Protein AF-A0A7C2TDG1-F1 (afdb_monomer)

Secondary structure (DSSP, 8-state):
-------------HHHHHHHHHHHHHHHHHHHHHHHHHHHHHHTTSS-HHHHHHTHHHHHHHHHHHHHHHSSS--HHHHHHHHHHHHHHHHHHHHHHHHHHHHHTTT-

Solvent-accessible surface area (backbone atoms only — not comparable to full-atom values): 6322 Å² total; per-residue (Å²): 139,81,91,69,75,81,81,72,88,74,67,79,49,68,66,58,53,51,50,51,52,52,49,50,52,52,54,49,52,57,60,55,42,53,41,68,54,50,40,58,36,33,71,70,64,78,42,55,52,67,57,58,61,72,43,43,68,60,53,50,50,51,52,52,50,53,45,41,70,70,38,93,59,73,44,72,79,67,39,48,74,61,46,53,61,53,52,50,46,53,51,48,32,44,54,54,31,49,54,50,52,59,52,55,68,70,76,108

Radius of gyration: 20.94 Å; Cα contacts (8 Å, |Δi|>4): 52; chains: 1; bounding box: 70×22×54 Å

Nearest PDB structures (foldseek):
  4dci-assembly1_B  TM=4.577E-01  e=9.864E+00  Parasynechococcus marenigrum WH 8102

pLDDT: mean 83.06, std 13.24, range [43.25, 93.44]

Mean predicted aligned error: 8.59 Å

Sequence (108 aa):
FLYYPLNIELFINLNDFINIVILMVILGGLLFALPTLVLPLIEAGILGTRTLSKNRIFIYLIIAFIAGLISPDPTFLSVIPLLIPIYALYEATIYFGRIIEKKHSKVS

Foldseek 3Di:
DDPDPPPCPPPPDVVNVVVVVVCCVVVVVVLLVVLVVLLVCLLVVVDPLVVLVVCLVVVLVVLLVVLLVPDPDNDPVSSVVVSVVSSVSSVVSSVSSVVSVVVVVVVD

Structure (mmCIF, N/CA/C/O backbone):
data_AF-A0A7C2TDG1-F1
#
_entry.id   AF-A0A7C2TDG1-F1
#
loop_
_atom_site.group_PDB
_atom_site.id
_atom_site.type_symbol
_a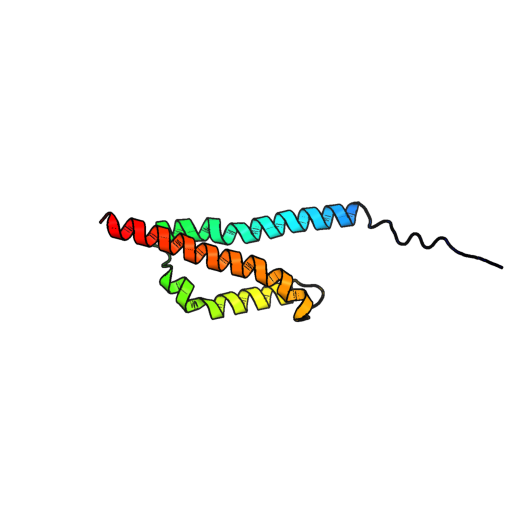tom_site.label_atom_id
_atom_site.label_alt_id
_atom_site.label_comp_id
_atom_site.label_asym_id
_atom_site.label_entity_id
_atom_site.label_seq_id
_atom_site.pdbx_PDB_ins_code
_atom_site.Cartn_x
_atom_site.Cart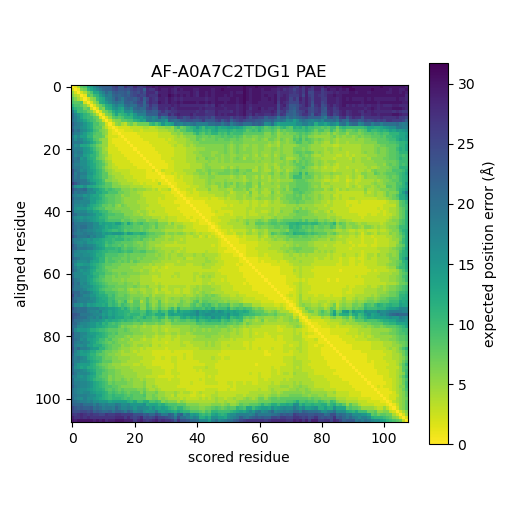n_y
_atom_site.Cartn_z
_atom_site.occupancy
_atom_site.B_iso_or_equiv
_atom_site.auth_seq_id
_atom_site.auth_comp_id
_atom_site.auth_asym_id
_atom_site.auth_atom_id
_atom_site.pdbx_PDB_model_num
ATOM 1 N N . PHE A 1 1 ? 44.733 4.398 -38.292 1.00 43.25 1 PHE A N 1
ATOM 2 C CA . PHE A 1 1 ? 44.648 4.855 -36.895 1.00 43.25 1 PHE A CA 1
ATOM 3 C C . PHE A 1 1 ? 43.340 5.614 -36.732 1.00 4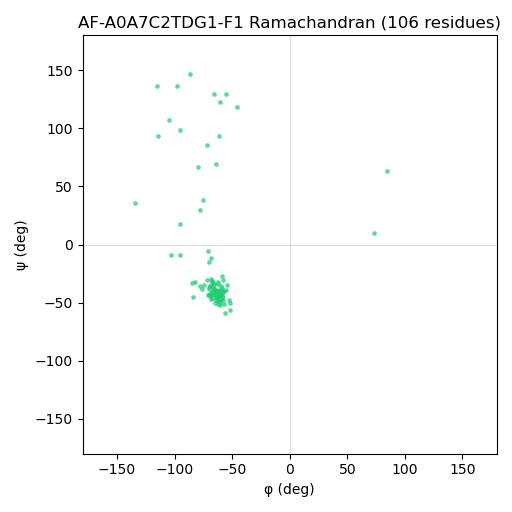3.25 1 PHE A C 1
ATOM 5 O O . PHE A 1 1 ? 43.160 6.612 -37.411 1.00 43.25 1 PHE A O 1
ATOM 12 N N . LEU A 1 2 ? 42.462 5.093 -35.867 1.00 46.53 2 LEU A N 1
ATOM 13 C CA . LEU A 1 2 ? 41.164 5.633 -35.422 1.00 46.53 2 LEU A CA 1
ATOM 14 C C . LEU A 1 2 ? 39.933 5.347 -36.303 1.00 46.53 2 LEU A C 1
ATOM 16 O O . LEU A 1 2 ? 39.239 6.238 -36.777 1.00 46.53 2 LEU A O 1
ATOM 20 N N . TYR A 1 3 ? 39.629 4.052 -36.409 1.00 48.06 3 TYR A N 1
ATOM 21 C CA . TYR A 1 3 ? 38.266 3.536 -36.543 1.00 48.06 3 TYR A CA 1
ATOM 22 C C . TYR A 1 3 ? 37.574 3.720 -35.178 1.00 48.06 3 TYR A C 1
ATOM 24 O O . TYR A 1 3 ? 37.647 2.844 -34.323 1.00 48.06 3 TYR A O 1
ATOM 32 N N . TYR A 1 4 ? 37.000 4.895 -34.922 1.00 53.66 4 TYR A N 1
ATOM 33 C CA . TYR A 1 4 ? 35.971 5.036 -33.890 1.00 53.66 4 TYR A CA 1
ATOM 34 C C . TYR A 1 4 ? 34.636 4.914 -34.627 1.00 53.66 4 TYR A C 1
ATOM 36 O O . TYR A 1 4 ? 34.216 5.892 -35.251 1.00 53.66 4 TYR A O 1
ATOM 44 N N . PRO A 1 5 ? 33.968 3.745 -34.638 1.00 50.81 5 PRO A N 1
ATOM 45 C CA . PRO A 1 5 ? 32.544 3.770 -34.889 1.00 50.81 5 PRO A CA 1
ATOM 46 C C . PRO A 1 5 ? 31.970 4.618 -33.761 1.00 50.81 5 PRO A C 1
ATOM 48 O O . PRO A 1 5 ? 32.241 4.396 -32.580 1.00 50.81 5 PRO A O 1
ATOM 51 N N . LEU A 1 6 ? 31.281 5.679 -34.145 1.00 54.62 6 LEU A N 1
ATOM 52 C CA . LEU A 1 6 ? 30.540 6.512 -33.229 1.00 54.62 6 LEU A CA 1
ATOM 53 C C . LEU A 1 6 ? 29.483 5.587 -32.603 1.00 54.62 6 LEU A C 1
ATOM 55 O O . LEU A 1 6 ? 28.441 5.345 -33.208 1.00 54.62 6 LEU A O 1
ATOM 59 N N . ASN A 1 7 ? 29.812 5.000 -31.447 1.00 47.47 7 ASN A N 1
ATOM 60 C CA . ASN A 1 7 ? 28.928 4.228 -30.576 1.00 47.47 7 ASN A CA 1
ATOM 61 C C . ASN A 1 7 ? 27.837 5.165 -30.050 1.00 47.47 7 ASN A C 1
ATOM 63 O O . ASN A 1 7 ? 27.795 5.517 -28.873 1.00 47.47 7 ASN A O 1
ATOM 67 N N . ILE A 1 8 ? 26.943 5.601 -30.932 1.00 51.12 8 ILE A N 1
ATOM 68 C CA . ILE A 1 8 ? 25.678 6.200 -30.535 1.00 51.12 8 ILE A CA 1
ATOM 69 C C . ILE A 1 8 ? 24.748 5.034 -30.190 1.00 51.12 8 ILE A C 1
ATOM 71 O O . ILE A 1 8 ? 23.745 4.789 -30.849 1.00 51.12 8 ILE A O 1
ATOM 75 N N . GLU A 1 9 ? 25.079 4.316 -29.118 1.00 56.22 9 GLU A N 1
ATOM 76 C CA . GLU A 1 9 ? 24.148 3.457 -28.374 1.00 56.22 9 GLU A CA 1
ATOM 77 C C . GLU A 1 9 ? 23.204 4.333 -27.516 1.00 56.22 9 GLU A C 1
ATOM 79 O O . GLU A 1 9 ? 22.913 4.038 -26.363 1.00 56.22 9 GLU A O 1
ATOM 84 N N . LEU A 1 10 ? 22.778 5.485 -28.047 1.00 56.03 10 LEU A N 1
ATOM 85 C CA . LEU A 1 10 ? 22.099 6.558 -27.311 1.00 56.03 10 LEU A CA 1
ATOM 86 C C . LEU A 1 10 ? 20.877 7.100 -28.055 1.00 56.03 10 LEU A C 1
ATOM 88 O O . LEU A 1 10 ? 20.529 8.273 -27.954 1.00 56.03 10 LEU A O 1
ATOM 92 N N . PHE A 1 11 ? 20.164 6.219 -28.745 1.00 59.59 11 PHE A N 1
ATOM 93 C CA . PHE A 1 11 ? 18.732 6.407 -28.903 1.00 59.59 11 PHE A CA 1
ATOM 94 C C . PHE A 1 11 ? 18.063 5.258 -28.162 1.00 59.59 11 PHE A C 1
ATOM 96 O O . PHE A 1 11 ? 17.877 4.181 -28.719 1.00 59.59 11 PHE A O 1
ATOM 103 N N . ILE A 1 12 ? 17.706 5.477 -26.890 1.00 64.69 12 ILE A N 1
ATOM 104 C CA . ILE A 1 12 ? 16.557 4.760 -26.322 1.00 64.69 12 ILE A CA 1
ATOM 105 C C . ILE A 1 12 ? 15.467 4.879 -27.386 1.00 64.69 12 ILE A C 1
ATOM 107 O O . ILE A 1 12 ? 15.120 6.005 -27.760 1.00 64.69 12 ILE A O 1
ATOM 111 N N . ASN A 1 13 ? 14.995 3.759 -27.944 1.00 78.50 13 ASN A N 1
ATOM 112 C CA . ASN A 1 13 ? 13.970 3.836 -28.977 1.00 78.50 13 ASN A CA 1
ATOM 113 C C . ASN A 1 13 ? 12.799 4.628 -28.401 1.00 78.50 13 ASN A C 1
ATOM 115 O O . ASN A 1 13 ? 12.314 4.324 -27.310 1.00 78.50 13 ASN A O 1
ATOM 119 N N . LEU A 1 14 ? 12.328 5.637 -29.133 1.00 84.62 14 LEU A N 1
ATOM 120 C CA . LEU A 1 14 ? 11.197 6.452 -28.691 1.00 84.62 14 LEU A CA 1
ATOM 121 C C . LEU A 1 14 ? 9.979 5.574 -28.357 1.00 84.62 14 LEU A C 1
ATOM 123 O O . LEU A 1 14 ? 9.260 5.848 -27.400 1.00 84.62 14 LEU A O 1
ATOM 127 N N . ASN A 1 15 ? 9.804 4.478 -29.099 1.00 86.25 15 ASN A N 1
ATOM 128 C CA . ASN A 1 15 ? 8.779 3.472 -28.838 1.00 86.25 15 ASN A CA 1
ATOM 129 C C . ASN A 1 15 ? 8.953 2.797 -27.469 1.00 86.25 15 ASN A C 1
ATOM 131 O O . ASN A 1 15 ? 7.973 2.647 -26.746 1.00 86.25 15 ASN A O 1
ATOM 135 N N . ASP A 1 16 ? 10.179 2.442 -27.079 1.00 85.12 16 ASP A N 1
ATOM 136 C CA . ASP A 1 16 ? 10.462 1.819 -25.780 1.00 85.12 16 ASP A CA 1
ATOM 137 C C . ASP A 1 16 ? 10.212 2.811 -24.639 1.00 85.12 16 ASP A C 1
ATOM 139 O O . ASP A 1 16 ? 9.585 2.462 -23.640 1.00 85.12 16 ASP A O 1
ATOM 143 N N . PHE A 1 17 ? 10.612 4.075 -24.816 1.00 87.06 17 PHE A N 1
ATOM 144 C CA . PHE A 1 17 ? 10.315 5.134 -23.852 1.00 87.06 17 PHE A CA 1
ATOM 145 C C . PHE A 1 17 ? 8.804 5.333 -23.667 1.00 87.06 17 PHE A C 1
ATOM 147 O O . PHE A 1 17 ? 8.315 5.323 -22.538 1.00 87.06 17 PHE A O 1
ATOM 154 N N . ILE A 1 18 ? 8.049 5.464 -24.764 1.00 90.25 18 ILE A N 1
ATOM 155 C CA . ILE A 1 18 ? 6.588 5.618 -24.720 1.00 90.25 18 ILE A CA 1
ATOM 156 C C . ILE A 1 18 ? 5.938 4.399 -24.055 1.00 90.25 18 ILE A C 1
ATOM 158 O O . ILE A 1 18 ? 5.069 4.568 -23.200 1.00 90.25 18 ILE A O 1
ATOM 162 N N . ASN A 1 19 ? 6.385 3.184 -24.381 1.00 89.31 19 ASN A N 1
ATOM 163 C CA . ASN A 1 19 ? 5.879 1.958 -23.766 1.00 89.31 19 ASN A CA 1
ATOM 164 C C . ASN A 1 19 ? 6.117 1.933 -22.250 1.00 89.31 19 ASN A C 1
ATOM 166 O O . ASN A 1 19 ? 5.198 1.610 -21.497 1.00 89.31 19 ASN A O 1
ATOM 170 N N . ILE A 1 20 ? 7.307 2.322 -21.784 1.00 86.38 20 ILE A N 1
ATOM 171 C CA . ILE A 1 20 ? 7.616 2.412 -20.349 1.00 86.38 20 ILE A CA 1
ATOM 172 C C . ILE A 1 20 ? 6.713 3.442 -19.662 1.00 86.38 20 ILE A C 1
ATOM 174 O O . ILE A 1 20 ? 6.156 3.156 -18.603 1.00 86.38 20 ILE A O 1
ATOM 178 N N . VAL A 1 21 ? 6.520 4.619 -20.265 1.00 90.62 21 VAL A N 1
ATOM 179 C CA . VAL A 1 21 ? 5.644 5.664 -19.711 1.00 90.62 21 VAL A CA 1
ATOM 180 C C . VAL A 1 21 ? 4.195 5.177 -19.618 1.00 90.62 21 VAL A C 1
ATOM 182 O O . VAL A 1 21 ? 3.571 5.325 -18.567 1.00 90.62 21 VAL A O 1
ATOM 185 N N . ILE A 1 22 ? 3.664 4.548 -20.672 1.00 92.75 22 ILE A N 1
ATOM 186 C CA . ILE A 1 22 ? 2.308 3.975 -20.677 1.00 92.75 22 ILE A CA 1
ATOM 187 C C . ILE A 1 22 ? 2.170 2.917 -19.577 1.00 92.75 22 ILE A C 1
ATOM 189 O O . ILE A 1 22 ? 1.206 2.952 -18.810 1.00 92.75 22 ILE A O 1
ATOM 193 N N . LEU A 1 23 ? 3.143 2.010 -19.456 1.00 88.38 23 LEU A N 1
ATOM 194 C CA . LEU A 1 23 ? 3.151 0.990 -18.408 1.00 88.38 23 LEU A CA 1
ATOM 195 C C . LEU A 1 23 ? 3.176 1.611 -17.013 1.00 88.38 23 LEU A C 1
ATOM 197 O O . LEU A 1 23 ? 2.413 1.177 -16.156 1.00 88.38 23 LEU A O 1
ATOM 201 N N . MET A 1 24 ? 3.981 2.649 -16.779 1.00 86.31 24 MET A N 1
ATOM 202 C CA . MET A 1 24 ? 4.007 3.341 -15.488 1.00 86.31 24 MET A CA 1
ATOM 203 C C . MET A 1 24 ? 2.662 3.980 -15.142 1.00 86.31 24 MET A C 1
ATOM 205 O O . MET A 1 24 ? 2.231 3.891 -13.993 1.00 86.31 24 MET A O 1
ATOM 209 N N . VAL A 1 25 ? 1.969 4.576 -16.116 1.00 90.88 25 VAL A N 1
ATOM 210 C CA . VAL A 1 25 ? 0.632 5.149 -15.898 1.00 90.88 25 VAL A CA 1
ATOM 211 C C . VAL A 1 25 ? -0.390 4.055 -15.582 1.00 90.88 25 VAL A C 1
ATOM 213 O O . VAL A 1 25 ? -1.149 4.194 -14.625 1.00 90.88 25 VAL A O 1
ATOM 216 N N . ILE A 1 26 ? -0.396 2.954 -16.340 1.00 89.69 26 ILE A N 1
ATOM 217 C CA . ILE A 1 26 ? -1.334 1.840 -16.132 1.00 89.69 26 ILE A CA 1
ATOM 218 C C . ILE A 1 26 ? -1.080 1.157 -14.784 1.00 89.69 26 ILE A C 1
ATOM 220 O O . ILE A 1 26 ? -2.008 0.989 -13.993 1.00 89.69 26 ILE A O 1
ATOM 224 N N . LEU A 1 27 ? 0.173 0.790 -14.498 1.00 85.31 27 LEU A N 1
ATOM 225 C CA . LEU A 1 27 ? 0.564 0.156 -13.238 1.00 85.31 27 LEU A CA 1
ATOM 226 C C . LEU A 1 27 ? 0.311 1.091 -12.056 1.00 85.31 27 LEU A C 1
ATOM 228 O O . LEU A 1 27 ? -0.253 0.665 -11.052 1.00 85.31 27 LEU A O 1
ATOM 232 N N . GLY A 1 28 ? 0.654 2.373 -12.192 1.00 86.50 28 GLY A N 1
ATOM 233 C CA . GLY A 1 28 ? 0.351 3.390 -11.192 1.00 86.50 28 GLY A CA 1
ATOM 234 C C . GLY A 1 28 ? -1.148 3.471 -10.909 1.00 86.50 28 GLY A C 1
ATOM 235 O O . GLY A 1 28 ? -1.561 3.347 -9.758 1.00 86.50 28 GLY A O 1
ATOM 236 N N . GLY A 1 29 ? -1.977 3.594 -11.949 1.00 88.44 29 GLY A N 1
ATOM 237 C CA . GLY A 1 29 ? -3.437 3.623 -11.824 1.00 88.44 29 GLY A CA 1
ATOM 238 C C . GLY A 1 29 ? -4.009 2.375 -11.148 1.00 88.44 29 GLY A C 1
ATOM 239 O O . GLY A 1 29 ? -4.872 2.487 -10.277 1.00 88.44 29 GLY A O 1
ATOM 240 N N . LEU A 1 30 ? -3.483 1.192 -11.475 1.00 87.69 30 LEU A N 1
ATOM 241 C CA . LEU A 1 30 ? -3.883 -0.064 -10.841 1.00 87.69 30 LEU A CA 1
ATOM 242 C C . LEU A 1 30 ? -3.535 -0.092 -9.344 1.00 87.69 30 LEU A C 1
ATOM 244 O O . LEU A 1 30 ? -4.341 -0.540 -8.531 1.00 87.69 30 LEU A O 1
ATOM 248 N N . LEU A 1 31 ? -2.373 0.437 -8.956 1.00 86.56 31 LEU A N 1
ATOM 249 C CA . LEU A 1 31 ? -1.987 0.556 -7.548 1.00 86.56 31 LEU A CA 1
ATOM 250 C C . LEU A 1 31 ? -2.894 1.533 -6.783 1.00 86.56 31 LEU A C 1
ATOM 252 O O . LEU A 1 31 ? -3.292 1.241 -5.654 1.00 86.56 31 LEU A O 1
ATOM 256 N N . PHE A 1 32 ? -3.289 2.650 -7.402 1.00 87.50 32 PHE A N 1
ATOM 257 C CA . PHE A 1 32 ? -4.264 3.593 -6.834 1.00 87.50 32 PHE A CA 1
ATOM 258 C C . PHE A 1 32 ? -5.702 3.048 -6.789 1.00 87.50 32 PHE A C 1
ATOM 260 O O . PHE A 1 32 ? -6.540 3.586 -6.058 1.00 87.50 32 PHE A O 1
ATOM 267 N N . ALA A 1 33 ? -6.008 1.960 -7.501 1.00 88.25 33 ALA A N 1
ATOM 268 C CA . ALA A 1 33 ? -7.308 1.306 -7.393 1.00 88.25 33 ALA A CA 1
ATOM 269 C C . ALA A 1 33 ? -7.500 0.634 -6.022 1.00 88.25 33 ALA A C 1
ATOM 271 O O . ALA A 1 33 ? -8.623 0.593 -5.527 1.00 88.25 33 ALA A O 1
ATOM 272 N N . LEU A 1 34 ? -6.423 0.178 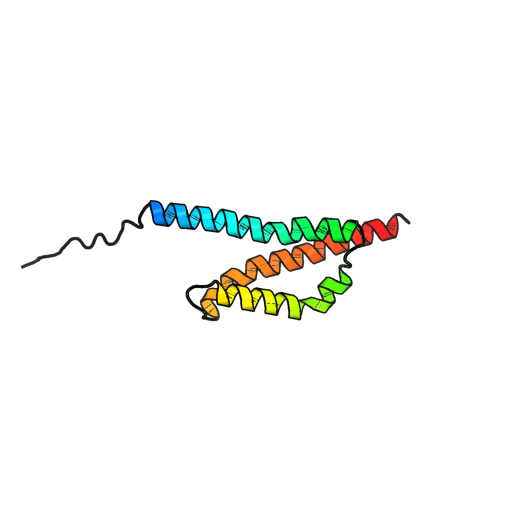-5.363 1.00 84.94 34 LEU A N 1
ATOM 273 C CA . LEU A 1 34 ? -6.497 -0.439 -4.031 1.00 84.94 34 LEU A CA 1
ATOM 274 C C . LEU A 1 34 ? -7.168 0.471 -2.981 1.00 84.94 34 LEU A C 1
ATOM 276 O O . LEU A 1 34 ? -8.195 0.060 -2.439 1.00 84.94 34 LEU A O 1
ATOM 280 N N . PRO A 1 35 ? -6.674 1.695 -2.694 1.00 84.88 35 PRO A N 1
ATOM 281 C CA . PRO A 1 35 ? -7.342 2.595 -1.755 1.00 84.88 35 PRO A CA 1
ATOM 282 C C . PRO A 1 35 ? -8.746 2.976 -2.227 1.00 84.88 35 PRO A C 1
ATOM 284 O O . PRO A 1 35 ? -9.685 2.959 -1.436 1.00 84.88 35 PRO A O 1
ATOM 287 N N . THR A 1 36 ? -8.896 3.281 -3.518 1.00 90.69 36 THR A N 1
ATOM 288 C CA . THR A 1 36 ? -10.161 3.752 -4.101 1.00 90.69 36 THR A CA 1
ATOM 289 C C . THR A 1 36 ? -11.280 2.716 -3.984 1.00 90.69 36 THR A C 1
ATOM 291 O O . THR A 1 36 ? -12.429 3.090 -3.780 1.00 90.69 36 THR A O 1
ATOM 294 N N . LEU A 1 37 ? -10.963 1.420 -4.067 1.00 89.75 37 LEU A N 1
ATOM 295 C CA . LEU A 1 37 ? -11.935 0.340 -3.892 1.00 89.75 37 LEU A CA 1
ATOM 296 C C . LEU A 1 37 ? -12.143 -0.004 -2.418 1.00 89.75 37 LEU A C 1
ATOM 298 O O . LEU A 1 37 ? -13.274 -0.144 -1.973 1.00 89.75 37 LEU A O 1
ATOM 302 N N . VAL A 1 38 ? -11.073 -0.127 -1.633 1.00 90.69 38 VAL A N 1
ATOM 303 C CA . VAL A 1 38 ? -11.166 -0.602 -0.245 1.00 90.69 38 VAL A CA 1
ATOM 304 C C . VAL A 1 38 ? -11.848 0.415 0.676 1.00 90.69 38 VAL A C 1
ATOM 306 O O . VAL A 1 38 ? -12.594 0.008 1.566 1.00 90.69 38 VAL A O 1
ATOM 309 N N . LEU A 1 39 ? -11.629 1.720 0.481 1.00 91.44 39 LEU A N 1
ATOM 310 C CA . LEU A 1 39 ? -12.199 2.757 1.352 1.00 91.44 39 LEU A CA 1
ATOM 311 C C . LEU A 1 39 ? -13.742 2.760 1.358 1.00 91.44 39 LEU A C 1
ATOM 313 O O . LEU A 1 39 ? -14.304 2.702 2.452 1.00 91.44 39 LEU A O 1
ATOM 317 N N . PRO A 1 40 ? -14.441 2.724 0.205 1.00 90.12 40 PRO A N 1
ATOM 318 C CA . PRO A 1 40 ? -15.894 2.550 0.166 1.00 90.12 40 PRO A CA 1
ATOM 319 C C . PRO A 1 40 ? -16.389 1.251 0.809 1.00 90.12 40 PRO A C 1
ATOM 321 O O . PRO A 1 40 ? -17.443 1.245 1.438 1.00 90.12 40 PRO A O 1
ATOM 324 N N . LEU A 1 41 ? -15.645 0.141 0.692 1.00 89.56 41 LEU A N 1
ATOM 325 C CA . LEU A 1 41 ? -16.026 -1.116 1.354 1.00 89.56 41 LEU A CA 1
ATOM 326 C C . LEU A 1 41 ? -15.923 -1.018 2.883 1.00 89.56 41 LEU A C 1
ATOM 328 O O . LEU A 1 41 ? -16.699 -1.668 3.586 1.00 89.56 41 LEU A O 1
ATOM 332 N N . ILE A 1 42 ? -14.983 -0.217 3.392 1.00 89.12 42 ILE A N 1
ATOM 333 C CA . ILE A 1 42 ? -14.886 0.097 4.821 1.00 89.12 42 ILE A CA 1
ATOM 334 C C . ILE A 1 42 ? -16.047 0.996 5.250 1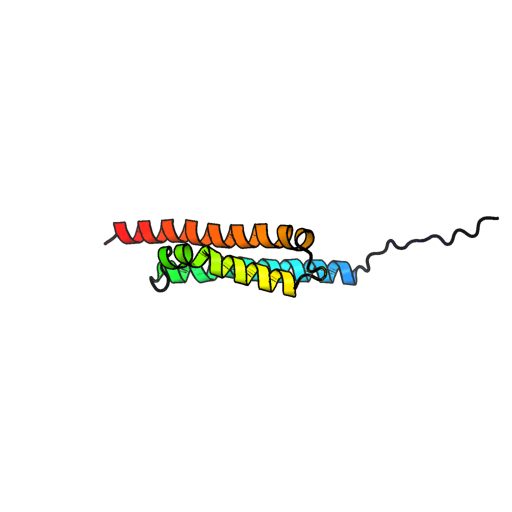.00 89.12 42 ILE A C 1
ATOM 336 O O . ILE A 1 42 ? -16.666 0.744 6.280 1.00 89.12 42 ILE A O 1
ATOM 340 N N . GLU A 1 43 ? -16.386 2.004 4.447 1.00 86.94 43 GLU A N 1
ATOM 341 C CA . GLU A 1 43 ? -17.524 2.894 4.703 1.00 86.94 43 GLU A CA 1
ATOM 342 C C . GLU A 1 43 ? -18.865 2.143 4.715 1.00 86.94 43 GLU A C 1
ATOM 344 O O . GLU A 1 43 ? -19.696 2.366 5.593 1.00 86.94 43 GLU A O 1
ATOM 349 N N . ALA A 1 44 ? -19.044 1.177 3.810 1.00 88.38 44 ALA A N 1
ATOM 350 C CA . ALA A 1 44 ? -20.205 0.290 3.772 1.00 88.38 44 ALA A CA 1
ATOM 351 C C . ALA A 1 44 ? -20.237 -0.747 4.917 1.00 88.38 44 ALA A C 1
ATOM 353 O O . ALA A 1 44 ? -21.199 -1.506 5.028 1.00 88.38 44 ALA A O 1
ATOM 354 N N . GLY A 1 45 ? -19.190 -0.827 5.747 1.00 84.31 45 GLY A N 1
ATOM 355 C CA . GLY A 1 45 ? -19.076 -1.790 6.847 1.00 84.31 45 GLY A CA 1
ATOM 356 C C . GLY A 1 45 ? -18.798 -3.235 6.413 1.00 84.31 45 GLY A C 1
ATOM 357 O O . GLY A 1 45 ? -18.852 -4.141 7.243 1.00 84.31 45 GLY A O 1
ATOM 358 N N . ILE A 1 46 ? -18.487 -3.468 5.132 1.00 88.12 46 ILE A N 1
ATOM 359 C CA . ILE A 1 46 ? -18.199 -4.800 4.572 1.00 88.12 46 ILE A CA 1
ATOM 360 C C . ILE A 1 46 ? -16.792 -5.260 4.979 1.00 88.12 46 ILE A C 1
ATOM 362 O O . ILE A 1 46 ? -16.576 -6.434 5.281 1.00 88.12 46 ILE A O 1
ATOM 366 N N . LEU A 1 47 ? -15.826 -4.336 5.014 1.00 87.44 47 LEU A N 1
ATOM 367 C CA . LEU A 1 47 ? -14.482 -4.584 5.535 1.00 87.44 47 LEU A CA 1
ATOM 368 C C . LEU A 1 47 ? -14.204 -3.735 6.774 1.00 87.44 47 LEU A C 1
ATOM 370 O O . LEU A 1 47 ? -14.461 -2.542 6.793 1.00 87.44 47 LEU A O 1
ATOM 374 N N . GLY A 1 48 ? -13.594 -4.343 7.791 1.00 87.44 48 GLY A N 1
ATOM 375 C CA . GLY A 1 48 ? -13.124 -3.623 8.974 1.00 87.44 48 GLY A CA 1
ATOM 376 C C . GLY A 1 48 ? -11.634 -3.295 8.894 1.00 87.44 48 GLY A C 1
ATOM 377 O O . GLY A 1 48 ? -10.811 -4.175 8.615 1.00 87.44 48 GLY A O 1
ATOM 378 N N . THR A 1 49 ? -11.244 -2.074 9.261 1.00 88.38 49 THR A N 1
ATOM 379 C CA . THR A 1 49 ? -9.831 -1.648 9.328 1.00 88.38 49 THR A CA 1
ATOM 380 C C . THR A 1 49 ? -9.015 -2.518 10.282 1.00 88.38 49 THR A C 1
ATOM 382 O O . THR A 1 49 ? -7.806 -2.706 10.100 1.00 88.38 49 THR A O 1
ATOM 385 N N . ARG A 1 50 ? -9.674 -3.101 11.293 1.00 88.50 50 ARG A N 1
ATOM 386 C CA . ARG A 1 50 ? -9.085 -4.059 12.234 1.00 88.50 50 ARG A CA 1
ATOM 387 C C . ARG A 1 50 ? -8.641 -5.344 11.540 1.00 88.50 50 ARG A C 1
ATOM 389 O O . ARG A 1 50 ? -7.568 -5.848 11.861 1.00 88.50 50 ARG A O 1
ATOM 396 N N . THR A 1 51 ? -9.423 -5.849 10.590 1.00 87.44 51 THR A N 1
ATOM 397 C CA . THR A 1 51 ? -9.095 -7.051 9.810 1.00 87.44 51 THR A CA 1
ATOM 398 C C . THR A 1 51 ? -7.912 -6.781 8.885 1.00 87.44 51 THR A C 1
ATOM 400 O O . THR A 1 51 ? -6.935 -7.527 8.920 1.00 87.44 51 THR A O 1
ATOM 403 N N . LEU A 1 52 ? -7.926 -5.654 8.161 1.00 86.62 52 LEU A N 1
ATOM 404 C CA . LEU A 1 52 ? -6.784 -5.229 7.341 1.00 86.62 52 LEU A CA 1
ATOM 405 C C . LEU A 1 52 ? -5.515 -5.047 8.183 1.00 86.62 52 LEU A C 1
ATOM 407 O O . LEU A 1 52 ? -4.417 -5.428 7.781 1.00 86.62 52 LEU A O 1
ATOM 411 N N . SER A 1 53 ? -5.657 -4.498 9.391 1.00 89.25 53 SER A N 1
ATOM 412 C CA . SER A 1 53 ? -4.520 -4.286 10.287 1.00 89.25 53 SER A CA 1
ATOM 413 C C . SER A 1 53 ? -3.941 -5.588 10.841 1.00 89.25 53 SER A C 1
ATOM 415 O O . SER A 1 53 ? -2.729 -5.678 11.007 1.00 89.25 53 SER A O 1
ATOM 417 N N . LYS A 1 54 ? -4.774 -6.598 11.114 1.00 92.62 54 LYS A N 1
ATOM 418 C CA . LYS A 1 54 ? -4.306 -7.916 11.570 1.00 92.62 54 LYS A CA 1
ATOM 419 C C . LYS A 1 54 ? -3.558 -8.673 10.473 1.00 92.62 54 LYS A C 1
ATOM 421 O O . LYS A 1 54 ? -2.572 -9.340 10.763 1.00 92.62 54 LYS A O 1
ATOM 426 N N . ASN A 1 55 ? -3.972 -8.508 9.218 1.00 91.69 55 ASN A N 1
ATOM 427 C CA . ASN A 1 55 ? -3.431 -9.259 8.085 1.00 91.69 55 ASN A CA 1
ATOM 428 C C . ASN A 1 55 ? -2.304 -8.520 7.333 1.00 91.69 55 ASN A C 1
ATOM 430 O O . ASN A 1 55 ? -1.971 -8.897 6.212 1.00 91.69 55 ASN A O 1
ATOM 434 N N . ARG A 1 56 ? -1.687 -7.491 7.942 1.00 92.75 56 ARG A N 1
ATOM 435 C CA . ARG A 1 56 ? -0.600 -6.687 7.340 1.00 92.75 56 ARG A CA 1
ATOM 436 C C . ARG A 1 56 ? 0.532 -7.548 6.792 1.00 92.75 56 ARG A C 1
ATOM 438 O O . ARG A 1 56 ? 0.905 -7.399 5.638 1.00 92.75 56 ARG A O 1
ATOM 445 N N . ILE A 1 57 ? 1.030 -8.480 7.606 1.00 91.62 57 ILE A N 1
ATOM 446 C CA . ILE A 1 57 ? 2.145 -9.353 7.222 1.00 91.62 57 ILE A CA 1
ATOM 447 C C . ILE A 1 57 ? 1.795 -10.215 6.004 1.00 91.62 57 ILE A C 1
ATOM 449 O O . ILE A 1 57 ? 2.612 -10.363 5.105 1.00 91.62 57 ILE A O 1
ATOM 453 N N . PHE A 1 58 ? 0.562 -10.719 5.930 1.00 93.25 58 PHE A N 1
ATOM 454 C CA . PHE A 1 58 ? 0.109 -11.550 4.819 1.00 93.25 58 PHE A CA 1
ATOM 455 C C . PHE A 1 58 ? 0.002 -10.743 3.521 1.00 93.25 58 PHE A C 1
ATOM 457 O O . PHE A 1 58 ? 0.478 -11.179 2.478 1.00 93.25 58 PHE A O 1
ATOM 464 N N . ILE A 1 59 ? -0.555 -9.532 3.595 1.00 91.56 59 ILE A N 1
ATOM 465 C CA . ILE A 1 59 ? -0.684 -8.642 2.436 1.00 91.56 59 ILE A CA 1
ATOM 466 C C . ILE A 1 59 ? 0.687 -8.163 1.949 1.00 91.56 59 ILE A C 1
ATOM 468 O O . ILE A 1 59 ? 0.935 -8.177 0.747 1.00 91.56 59 ILE A O 1
ATOM 472 N N . TYR A 1 60 ? 1.608 -7.830 2.856 1.00 93.12 60 TYR A N 1
ATOM 473 C CA . TYR A 1 60 ? 2.985 -7.490 2.489 1.00 93.12 60 TYR A CA 1
ATOM 474 C C . TYR A 1 60 ? 3.703 -8.654 1.819 1.00 93.12 60 TYR A C 1
ATOM 476 O O . TYR A 1 60 ? 4.331 -8.456 0.786 1.00 93.12 60 TYR A O 1
ATOM 484 N N . LEU A 1 61 ? 3.552 -9.876 2.328 1.00 93.38 61 LEU A N 1
ATOM 485 C CA . LEU A 1 61 ? 4.136 -11.053 1.687 1.00 93.38 61 LEU A CA 1
ATOM 486 C C . LEU A 1 61 ? 3.570 -11.294 0.282 1.00 93.38 61 LEU A C 1
ATOM 488 O O . LEU A 1 61 ? 4.343 -11.564 -0.631 1.00 93.38 61 LEU A O 1
ATOM 492 N N . ILE A 1 62 ? 2.256 -11.146 0.083 1.00 92.00 62 ILE A N 1
ATOM 493 C CA . ILE A 1 62 ? 1.635 -11.282 -1.244 1.00 92.00 62 ILE A CA 1
ATOM 494 C C . ILE A 1 62 ? 2.162 -10.219 -2.207 1.00 92.00 62 ILE A C 1
ATOM 496 O O . ILE A 1 62 ? 2.552 -10.545 -3.325 1.00 92.00 62 ILE A O 1
ATOM 500 N N . ILE A 1 63 ? 2.199 -8.955 -1.782 1.00 90.81 63 ILE A N 1
ATOM 501 C CA . ILE A 1 63 ? 2.692 -7.854 -2.615 1.00 90.81 63 ILE A CA 1
ATOM 502 C C . ILE A 1 63 ? 4.175 -8.059 -2.944 1.00 90.81 63 ILE A C 1
ATOM 504 O O . ILE A 1 63 ? 4.554 -7.909 -4.100 1.00 90.81 63 ILE A O 1
ATOM 508 N N . ALA A 1 64 ? 5.002 -8.450 -1.968 1.00 91.00 64 ALA A N 1
ATOM 509 C CA . ALA A 1 64 ? 6.413 -8.766 -2.182 1.00 91.00 64 ALA A CA 1
ATOM 510 C C . ALA A 1 64 ? 6.611 -9.917 -3.169 1.00 91.00 64 ALA A C 1
ATOM 512 O O . ALA A 1 64 ? 7.453 -9.827 -4.060 1.00 91.00 64 ALA A O 1
ATOM 513 N N . PHE A 1 65 ? 5.810 -10.973 -3.039 1.00 90.88 65 PHE A N 1
ATOM 514 C CA . PHE A 1 65 ? 5.853 -12.122 -3.932 1.00 90.88 65 PHE A CA 1
ATOM 515 C C . PHE A 1 65 ? 5.473 -11.739 -5.368 1.00 90.88 65 PHE A C 1
ATOM 517 O O . PHE A 1 65 ? 6.205 -12.053 -6.304 1.00 90.88 65 PHE A O 1
ATOM 524 N N . ILE A 1 66 ? 4.377 -10.995 -5.546 1.00 89.19 66 ILE A N 1
ATOM 525 C CA . ILE A 1 66 ? 3.931 -10.513 -6.861 1.00 89.19 66 ILE A CA 1
ATOM 526 C C . ILE A 1 66 ? 4.963 -9.551 -7.465 1.00 89.19 66 ILE A C 1
ATOM 528 O O . ILE A 1 66 ? 5.303 -9.672 -8.639 1.00 89.19 66 ILE A O 1
ATOM 532 N N . ALA A 1 67 ? 5.499 -8.623 -6.673 1.00 88.00 67 ALA A N 1
ATOM 533 C CA . ALA A 1 67 ? 6.508 -7.671 -7.125 1.00 88.00 67 ALA A CA 1
ATOM 534 C C . ALA A 1 67 ? 7.801 -8.371 -7.571 1.00 88.00 67 ALA A C 1
ATOM 536 O O . ALA A 1 67 ? 8.369 -7.993 -8.593 1.00 88.00 67 ALA A O 1
ATOM 537 N N . GLY A 1 68 ? 8.234 -9.412 -6.854 1.00 87.81 68 GLY A N 1
ATOM 538 C CA . GLY A 1 68 ? 9.382 -10.236 -7.240 1.00 87.81 68 GLY A CA 1
ATOM 539 C C . GLY A 1 68 ? 9.139 -11.060 -8.505 1.00 87.81 68 GLY A C 1
ATOM 540 O O . GLY A 1 68 ? 10.072 -11.278 -9.266 1.00 87.81 68 GLY A O 1
ATOM 541 N N . LEU A 1 69 ? 7.892 -11.475 -8.756 1.00 86.19 69 LEU A N 1
ATOM 542 C CA . LEU A 1 69 ? 7.513 -12.206 -9.967 1.00 86.19 69 LEU A CA 1
ATOM 543 C C . LEU A 1 69 ? 7.452 -11.301 -11.210 1.00 86.19 69 LEU A C 1
ATOM 545 O O . LEU A 1 69 ? 7.756 -11.756 -12.308 1.00 86.19 69 LEU A O 1
ATOM 549 N N . ILE A 1 70 ? 7.036 -10.040 -11.046 1.00 82.81 70 ILE A N 1
ATOM 550 C CA . ILE A 1 70 ? 6.921 -9.066 -12.146 1.00 82.81 70 ILE A CA 1
ATOM 551 C C . ILE A 1 70 ? 8.270 -8.406 -12.463 1.00 82.81 70 ILE A C 1
ATOM 553 O O . ILE A 1 70 ? 8.522 -8.040 -13.610 1.00 82.81 70 ILE A O 1
ATOM 557 N N . SER A 1 71 ? 9.124 -8.215 -11.455 1.00 81.00 71 SER A N 1
ATOM 558 C CA . SER A 1 71 ? 10.413 -7.544 -11.629 1.00 81.00 71 SER A CA 1
ATOM 559 C C . SER A 1 71 ? 11.352 -8.369 -12.520 1.00 81.00 71 SER A C 1
ATOM 561 O O . SER A 1 71 ? 11.557 -9.547 -12.231 1.00 81.00 71 SER A O 1
ATOM 563 N N . PRO A 1 72 ? 11.966 -7.765 -13.560 1.00 74.81 72 PRO A N 1
ATOM 564 C CA . PRO A 1 72 ? 12.912 -8.465 -14.434 1.00 74.81 72 PRO A CA 1
ATOM 565 C C . PRO A 1 72 ? 14.108 -9.037 -13.667 1.00 74.81 72 PRO A C 1
ATOM 567 O O . PRO A 1 72 ? 14.557 -10.145 -13.949 1.00 74.81 72 PRO A O 1
ATOM 570 N N . ASP A 1 73 ? 14.575 -8.292 -12.661 1.00 75.25 73 ASP A N 1
ATOM 571 C CA . ASP A 1 73 ? 15.629 -8.704 -11.743 1.00 75.25 73 ASP A CA 1
ATOM 572 C C . ASP A 1 73 ? 15.011 -9.072 -10.385 1.00 75.25 73 ASP A C 1
ATOM 574 O O . ASP A 1 73 ? 14.629 -8.172 -9.626 1.00 75.25 73 ASP A O 1
ATOM 578 N N . PRO A 1 74 ? 14.943 -10.363 -10.012 1.00 73.00 74 PRO A N 1
ATOM 579 C CA . PRO A 1 74 ? 14.320 -10.813 -8.764 1.00 73.00 74 PRO A CA 1
ATOM 580 C C . PRO A 1 74 ? 15.218 -10.583 -7.532 1.00 73.00 74 PRO A C 1
ATOM 582 O O . PRO 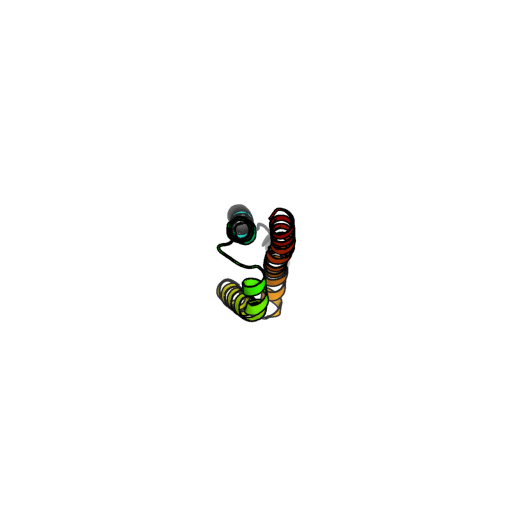A 1 74 ? 15.178 -11.339 -6.561 1.00 73.00 74 PRO A O 1
ATOM 585 N N . THR A 1 75 ? 16.070 -9.554 -7.552 1.00 86.50 75 THR A N 1
ATOM 586 C CA . THR A 1 75 ? 16.942 -9.221 -6.421 1.00 86.50 75 THR A CA 1
ATOM 587 C C . THR A 1 75 ? 16.224 -8.318 -5.422 1.00 86.50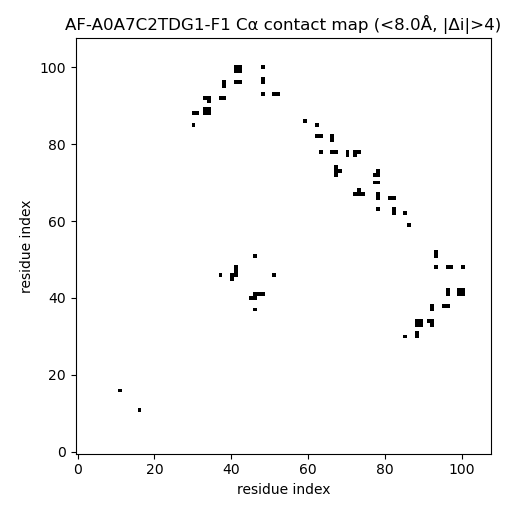 75 THR A C 1
ATOM 589 O O . THR A 1 75 ? 15.425 -7.456 -5.790 1.00 86.50 75 THR A O 1
ATOM 592 N N . PHE A 1 76 ? 16.540 -8.472 -4.132 1.00 81.62 76 PHE A N 1
ATOM 593 C CA . PHE A 1 76 ? 15.920 -7.668 -3.073 1.00 81.62 76 PHE A CA 1
ATOM 594 C C . PHE A 1 76 ? 16.076 -6.159 -3.304 1.00 81.62 76 PHE A C 1
ATOM 596 O O . PHE A 1 76 ? 15.132 -5.406 -3.079 1.00 81.62 76 PHE A O 1
ATOM 603 N N . LEU A 1 77 ? 17.241 -5.718 -3.786 1.00 87.25 77 LEU A N 1
ATOM 604 C CA . LEU A 1 77 ? 17.520 -4.299 -4.017 1.00 87.25 77 LEU A CA 1
ATOM 605 C C . LEU A 1 77 ? 16.666 -3.705 -5.142 1.00 87.25 77 LEU A C 1
ATOM 607 O O . LEU A 1 77 ? 16.214 -2.573 -5.001 1.00 87.25 77 LEU A O 1
ATOM 611 N N . SER A 1 78 ? 16.398 -4.461 -6.209 1.00 85.62 78 SER A N 1
ATOM 612 C CA . SER A 1 78 ? 15.553 -4.000 -7.319 1.00 85.62 78 SER A CA 1
ATOM 613 C C . SER A 1 78 ? 14.072 -3.915 -6.936 1.00 85.62 78 SER A C 1
ATOM 615 O O . SER A 1 78 ? 13.351 -3.054 -7.434 1.00 85.62 78 SER A O 1
ATOM 617 N N . VAL A 1 79 ? 13.614 -4.772 -6.018 1.00 88.06 79 VAL A N 1
ATOM 618 C CA . VAL A 1 79 ? 12.197 -4.869 -5.624 1.00 88.06 79 VAL A CA 1
ATOM 619 C C . VAL A 1 79 ? 11.816 -3.847 -4.543 1.00 88.06 79 VAL A C 1
ATOM 621 O O . VAL A 1 79 ? 10.695 -3.339 -4.544 1.00 88.06 79 VAL A O 1
ATOM 624 N N . ILE A 1 80 ? 12.730 -3.491 -3.633 1.00 90.31 80 ILE A N 1
ATOM 625 C CA . ILE A 1 80 ? 12.459 -2.541 -2.535 1.00 90.31 80 ILE A CA 1
ATOM 626 C C . ILE A 1 80 ? 11.859 -1.202 -3.020 1.00 90.31 80 ILE A C 1
ATOM 628 O O . ILE A 1 80 ? 10.839 -0.794 -2.455 1.00 90.31 80 ILE A O 1
ATOM 632 N N . PRO A 1 81 ? 12.398 -0.528 -4.059 1.00 88.31 81 PRO A N 1
ATOM 633 C CA . PRO A 1 81 ? 11.833 0.718 -4.579 1.00 88.31 81 PRO A CA 1
ATOM 634 C C . PRO A 1 81 ? 10.380 0.595 -5.048 1.00 88.31 81 PRO A C 1
ATOM 636 O O . PRO A 1 81 ? 9.630 1.561 -4.939 1.00 88.31 81 PRO A O 1
ATOM 639 N N . LEU A 1 82 ? 9.971 -0.584 -5.531 1.00 87.31 82 LEU A N 1
ATOM 640 C CA . LEU A 1 82 ? 8.596 -0.869 -5.940 1.00 87.31 82 LEU A CA 1
ATOM 641 C C . LEU A 1 82 ? 7.685 -1.137 -4.732 1.00 87.31 82 LEU A C 1
ATOM 643 O O . LEU A 1 82 ? 6.530 -0.722 -4.730 1.00 87.31 82 LEU A O 1
ATOM 647 N N . LEU A 1 83 ? 8.191 -1.789 -3.682 1.00 90.50 83 LEU A N 1
ATOM 648 C CA . LEU A 1 83 ? 7.397 -2.103 -2.487 1.00 90.50 83 LEU A CA 1
ATOM 649 C C . LEU A 1 83 ? 7.048 -0.873 -1.657 1.00 90.50 83 LEU A C 1
ATOM 651 O O . LEU A 1 83 ? 5.936 -0.791 -1.139 1.00 90.50 83 LEU A O 1
ATOM 655 N N . ILE A 1 84 ? 7.972 0.083 -1.541 1.00 92.12 84 ILE A N 1
ATOM 656 C CA . ILE A 1 84 ? 7.782 1.304 -0.746 1.00 92.12 84 ILE A CA 1
ATOM 657 C C . ILE A 1 84 ? 6.470 2.034 -1.099 1.00 92.12 84 ILE A C 1
ATOM 659 O O . ILE A 1 84 ? 5.651 2.223 -0.194 1.00 92.12 84 ILE A O 1
ATOM 663 N N . PRO A 1 85 ? 6.206 2.424 -2.364 1.00 89.94 85 PRO A N 1
ATOM 664 C CA . PRO A 1 85 ? 4.977 3.133 -2.712 1.00 89.94 85 PRO A CA 1
ATOM 665 C C . PRO A 1 85 ? 3.723 2.270 -2.518 1.00 89.94 85 PRO A C 1
ATOM 667 O O . PRO A 1 85 ? 2.694 2.784 -2.084 1.00 89.94 85 PRO A O 1
ATOM 670 N N . ILE A 1 86 ? 3.794 0.959 -2.768 1.00 91.75 86 ILE A N 1
ATOM 671 C CA . ILE A 1 86 ? 2.635 0.066 -2.617 1.00 91.75 86 ILE A CA 1
ATOM 672 C C . ILE A 1 86 ? 2.264 -0.100 -1.138 1.00 91.75 86 ILE A C 1
ATOM 674 O O . ILE A 1 86 ? 1.093 -0.000 -0.769 1.00 91.75 86 ILE A O 1
ATOM 678 N N . TYR A 1 87 ? 3.253 -0.310 -0.268 1.00 93.31 87 TYR A N 1
ATOM 679 C CA . TYR A 1 87 ? 3.028 -0.414 1.174 1.00 93.31 87 TYR A CA 1
ATOM 680 C C . TYR A 1 87 ? 2.536 0.907 1.756 1.00 93.31 87 TYR A C 1
ATOM 682 O O . TYR A 1 87 ? 1.630 0.903 2.588 1.00 93.31 87 TYR A O 1
ATOM 690 N N . ALA A 1 88 ? 3.066 2.036 1.277 1.00 93.44 88 ALA A N 1
ATOM 691 C CA . ALA A 1 88 ? 2.581 3.354 1.663 1.00 93.44 88 ALA A CA 1
ATOM 692 C C . ALA A 1 88 ? 1.097 3.539 1.308 1.00 93.44 88 ALA A C 1
ATOM 694 O O . ALA A 1 88 ? 0.326 3.998 2.149 1.00 93.44 88 ALA A O 1
ATOM 695 N N . LEU A 1 89 ? 0.667 3.125 0.110 1.00 92.56 89 LEU A N 1
ATOM 696 C CA . LEU A 1 89 ? -0.745 3.168 -0.291 1.00 92.56 89 LEU A CA 1
ATOM 697 C C . LEU A 1 89 ? -1.624 2.259 0.574 1.00 92.56 89 LEU A C 1
ATOM 699 O O . LEU A 1 89 ? -2.719 2.659 0.981 1.00 92.56 89 LEU A O 1
ATOM 703 N N . TYR A 1 90 ? -1.151 1.056 0.899 1.00 92.50 90 TYR A N 1
ATOM 704 C CA . TYR A 1 90 ? -1.880 0.145 1.779 1.00 92.50 90 TYR A CA 1
ATOM 705 C C . TYR A 1 90 ? -2.053 0.722 3.193 1.00 92.50 90 TYR A C 1
ATOM 707 O O . TYR A 1 90 ? -3.153 0.715 3.750 1.00 92.50 90 TYR A O 1
ATOM 715 N N . GLU A 1 91 ? -0.993 1.295 3.763 1.00 93.19 91 GLU A N 1
ATOM 716 C CA . GLU A 1 91 ? -1.055 1.956 5.069 1.00 93.19 91 GLU A CA 1
ATOM 717 C C . GLU A 1 91 ? -1.945 3.199 5.046 1.00 93.19 91 GLU A C 1
ATOM 719 O O . GLU A 1 91 ? -2.753 3.388 5.959 1.00 93.19 91 GLU A O 1
ATOM 724 N N . ALA A 1 92 ? -1.863 4.008 3.986 1.00 93.25 92 ALA A N 1
ATOM 725 C CA . ALA A 1 92 ? -2.740 5.156 3.786 1.00 93.25 92 ALA A CA 1
ATOM 726 C C . ALA A 1 92 ? -4.213 4.722 3.749 1.00 93.25 92 ALA A C 1
ATOM 728 O O . ALA A 1 92 ? -5.052 5.331 4.410 1.00 93.25 92 ALA A O 1
ATOM 729 N N . THR A 1 93 ? -4.522 3.617 3.067 1.00 91.75 93 THR A N 1
ATOM 730 C CA . THR A 1 93 ? -5.872 3.033 3.019 1.00 91.75 93 THR A CA 1
ATOM 731 C C . THR A 1 93 ? -6.386 2.692 4.417 1.00 91.75 93 THR A C 1
ATOM 733 O O . THR A 1 93 ? -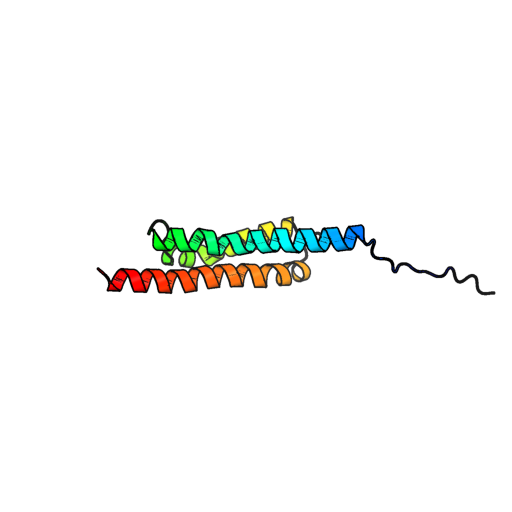7.495 3.073 4.787 1.00 91.75 93 THR A O 1
ATOM 736 N N . ILE A 1 94 ? -5.575 2.017 5.238 1.00 92.31 94 ILE A N 1
ATOM 737 C CA . ILE A 1 94 ? -5.966 1.693 6.618 1.00 92.31 94 ILE A CA 1
ATOM 738 C C . ILE A 1 94 ? -6.135 2.969 7.449 1.00 92.31 94 ILE A C 1
ATOM 740 O O . ILE A 1 94 ? -7.064 3.061 8.253 1.00 92.31 94 ILE A O 1
ATOM 744 N N . TYR A 1 95 ? -5.242 3.943 7.281 1.00 93.38 95 TYR A N 1
ATOM 745 C CA . TYR A 1 95 ? -5.294 5.210 8.001 1.00 93.38 95 TYR A CA 1
ATOM 746 C C . TYR A 1 95 ? -6.590 5.975 7.709 1.00 93.38 95 TYR A C 1
ATOM 748 O O . TYR A 1 95 ? -7.319 6.314 8.644 1.00 93.38 95 TYR A O 1
ATOM 756 N N . PHE A 1 96 ? -6.924 6.175 6.432 1.00 92.19 96 PHE A N 1
ATOM 757 C CA . PHE A 1 96 ? -8.170 6.825 6.025 1.00 92.19 96 PHE A CA 1
ATOM 758 C C . PHE A 1 96 ? -9.398 6.010 6.442 1.00 92.19 96 PHE A C 1
ATOM 760 O O . PHE A 1 96 ? -10.339 6.575 6.997 1.00 92.19 96 PHE A O 1
ATOM 767 N N . GLY A 1 97 ? -9.361 4.683 6.301 1.00 91.81 97 GLY A N 1
ATOM 768 C CA . GLY A 1 97 ? -10.439 3.808 6.759 1.00 91.81 97 GLY A CA 1
ATOM 769 C C . GLY A 1 97 ? -10.736 3.962 8.255 1.00 91.81 97 GLY A C 1
ATOM 770 O O . GLY A 1 97 ? -11.895 4.030 8.652 1.00 91.81 97 GLY A O 1
ATOM 771 N N . ARG A 1 98 ? -9.707 4.104 9.106 1.00 90.25 98 ARG A N 1
ATOM 772 C CA . ARG A 1 98 ? -9.900 4.329 10.554 1.00 90.25 98 ARG A CA 1
ATOM 773 C C . ARG A 1 98 ? -10.566 5.667 10.855 1.00 90.25 98 ARG A C 1
ATOM 775 O O . ARG A 1 98 ? -11.282 5.777 11.848 1.00 90.25 98 ARG A O 1
ATOM 782 N N . ILE A 1 99 ? -10.298 6.695 10.050 1.00 90.88 99 ILE A N 1
ATOM 783 C CA . ILE A 1 99 ? -10.950 8.003 10.189 1.00 90.88 99 ILE A CA 1
ATOM 784 C C . ILE A 1 99 ? -12.439 7.874 9.845 1.00 90.88 99 ILE A C 1
ATOM 786 O O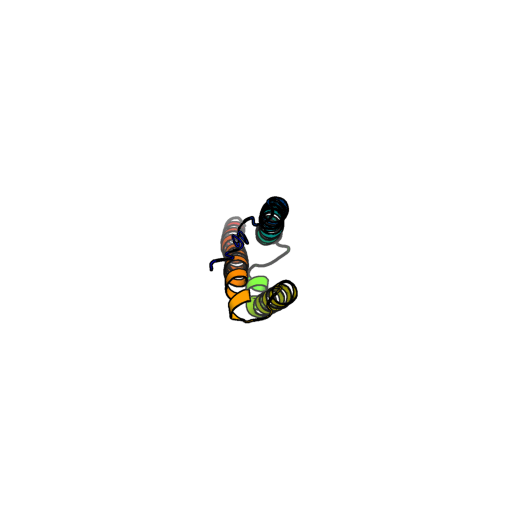 . ILE A 1 99 ? -13.273 8.389 10.591 1.00 90.88 99 ILE A O 1
ATOM 790 N N . ILE A 1 100 ? -12.765 7.143 8.774 1.00 88.38 100 ILE A N 1
ATOM 791 C CA . ILE A 1 100 ? -14.144 6.877 8.338 1.00 88.38 100 ILE A CA 1
ATOM 792 C C . ILE A 1 100 ? -14.912 6.091 9.411 1.00 88.38 100 ILE A C 1
ATOM 794 O O . ILE A 1 100 ? -15.963 6.548 9.862 1.00 88.38 100 ILE A O 1
ATOM 798 N N . GLU A 1 101 ? -14.357 4.978 9.906 1.00 87.25 101 GLU A N 1
ATOM 799 C CA . GLU A 1 101 ? -14.988 4.163 10.959 1.00 87.25 101 GLU A CA 1
ATOM 800 C C . GLU A 1 101 ? -15.263 4.981 12.231 1.00 87.25 101 GLU A C 1
ATOM 802 O O . GLU A 1 101 ? -16.369 4.950 12.769 1.00 87.25 101 GLU A O 1
ATOM 807 N N . LYS A 1 102 ? -14.289 5.785 12.689 1.00 84.12 102 LYS A N 1
ATOM 808 C CA . LYS A 1 102 ? -14.460 6.656 13.866 1.00 84.12 102 LYS A CA 1
ATOM 809 C C . LYS A 1 102 ? -15.554 7.705 13.682 1.00 84.12 102 LYS A C 1
ATOM 811 O O . LYS A 1 102 ? -16.166 8.110 14.670 1.00 84.12 102 LYS A O 1
ATOM 816 N N . LYS A 1 103 ? -15.759 8.188 12.454 1.00 80.62 103 LYS A N 1
ATOM 817 C CA . LYS A 1 103 ? -16.822 9.145 12.139 1.00 80.62 103 LYS A CA 1
ATOM 818 C C . LYS A 1 103 ? -18.188 8.463 12.212 1.00 80.62 103 LYS A C 1
ATOM 820 O O . LYS A 1 103 ? -19.085 9.021 12.831 1.00 80.62 103 LYS A O 1
ATOM 825 N N . HIS A 1 104 ? -18.320 7.250 11.674 1.00 71.88 104 HIS A N 1
ATOM 826 C CA . HIS A 1 104 ? -19.565 6.476 11.734 1.00 71.88 104 HIS A CA 1
ATOM 827 C C . HIS A 1 104 ? -19.961 6.093 13.167 1.00 71.88 104 HIS A C 1
ATOM 829 O O . HIS A 1 104 ? -21.115 6.270 13.539 1.00 71.88 104 HIS A O 1
ATOM 835 N N . SER A 1 105 ? -19.015 5.668 14.013 1.00 65.94 105 SER A N 1
ATOM 836 C CA . SER A 1 105 ? -19.313 5.303 15.412 1.00 65.94 105 SER A CA 1
ATOM 837 C C . SER A 1 105 ? -19.722 6.476 16.314 1.00 65.94 105 SER A C 1
ATOM 839 O O . SER A 1 105 ? -20.143 6.245 17.440 1.00 65.94 105 SER A O 1
ATOM 841 N N . LYS A 1 106 ? -19.559 7.731 15.872 1.00 57.50 106 LYS A N 1
ATOM 842 C CA . LYS A 1 106 ? -20.000 8.926 16.616 1.00 57.50 106 LYS A CA 1
ATOM 843 C C . LYS A 1 106 ? -21.377 9.443 16.187 1.00 57.50 106 LYS A C 1
ATOM 845 O O . LYS A 1 106 ? -21.874 10.372 16.813 1.00 57.50 106 LYS A O 1
ATOM 850 N N . VAL A 1 107 ? -21.944 8.904 15.107 1.00 56.22 107 VAL A N 1
ATOM 851 C CA . VAL A 1 107 ? -23.219 9.357 14.522 1.00 56.22 107 VAL A CA 1
ATOM 852 C C . VAL A 1 107 ? -24.383 8.415 14.880 1.00 56.22 107 VAL A C 1
ATOM 854 O O . VAL A 1 107 ? -25.534 8.771 14.645 1.00 56.22 107 VAL A O 1
ATOM 857 N N . SER A 1 108 ? -24.105 7.253 15.487 1.00 43.72 108 SER A N 1
ATOM 858 C CA . SER A 1 108 ? -25.101 6.321 16.043 1.00 43.72 108 SER A CA 1
ATOM 859 C C . SER A 1 108 ? -25.289 6.490 17.544 1.00 43.72 108 SER A C 1
ATOM 861 O O . SER A 1 108 ? -24.242 6.477 18.235 1.00 43.72 108 SER A O 1
#